Protein AF-A0A7C2AEP4-F1 (afdb_monomer_lite)

pLDDT: mean 84.14, std 9.66, 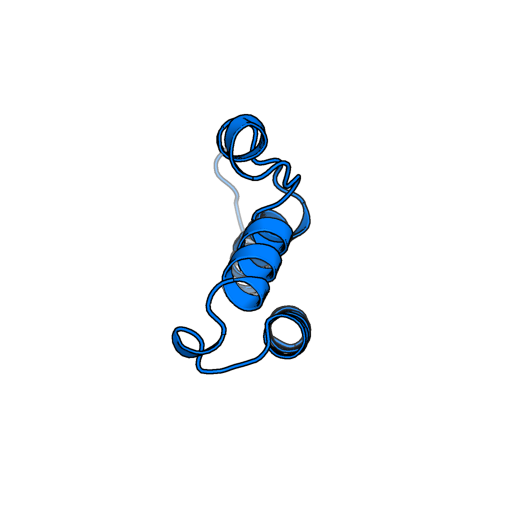range [49.06, 96.44]

Sequence (70 aa):
MKETYKNKVEMILALNDSPIHYMLFRRLEGVKKELNVKTPFNALRKWYELKPEFFNQNPSDFKNKLFTLE

Secondary structure (DSSP, 8-state):
-----SSHHHHHHHHHHHHHHHHHH---TTTHHHH--SSHHHHHHHHHHH-GGG-SS-HHHHHHHHHT--

Radius of gyration: 14.91 Å; chains: 1; bounding box: 35×26×35 Å

Structure (mmCIF, N/CA/C/O backbone):
data_AF-A0A7C2AEP4-F1
#
_entry.id   AF-A0A7C2AEP4-F1
#
loop_
_atom_site.group_PDB
_atom_site.id
_atom_site.type_symbol
_atom_site.label_atom_id
_atom_site.label_alt_id
_atom_site.label_comp_id
_atom_site.label_asym_id
_atom_site.label_entity_id
_atom_site.label_seq_id
_atom_site.pdbx_PDB_ins_code
_atom_site.Cartn_x
_atom_site.Cartn_y
_atom_site.Cartn_z
_atom_site.occupancy
_atom_site.B_iso_or_equiv
_atom_site.auth_seq_id
_atom_site.auth_comp_id
_atom_site.auth_asym_id
_atom_site.auth_atom_id
_atom_site.pdbx_PDB_model_num
ATOM 1 N N . MET A 1 1 ? 13.840 17.526 -13.505 1.00 53.28 1 MET A N 1
ATOM 2 C CA . MET A 1 1 ? 14.678 16.623 -14.324 1.00 53.28 1 MET A CA 1
ATOM 3 C C . MET A 1 1 ? 13.764 15.861 -15.265 1.00 53.28 1 MET A C 1
ATOM 5 O O . MET A 1 1 ? 12.732 15.399 -14.800 1.00 53.28 1 MET A O 1
ATOM 9 N N . LYS A 1 2 ? 14.091 15.769 -16.560 1.00 71.12 2 LYS A N 1
ATOM 10 C CA . LYS A 1 2 ? 13.493 14.744 -17.428 1.00 71.12 2 LYS A CA 1
ATOM 11 C C . LYS A 1 2 ? 14.283 13.464 -17.187 1.00 71.12 2 LYS A C 1
ATOM 13 O O . LYS A 1 2 ? 15.496 13.482 -17.372 1.00 71.12 2 LYS A O 1
ATOM 18 N N . GLU A 1 3 ? 13.618 12.411 -16.735 1.00 77.81 3 GLU A N 1
ATOM 19 C CA . GLU A 1 3 ? 14.241 11.091 -16.677 1.00 77.81 3 GLU A CA 1
ATOM 20 C C . GLU A 1 3 ? 14.459 10.583 -18.104 1.00 77.81 3 GLU A C 1
ATOM 22 O O . GLU A 1 3 ? 13.607 10.754 -18.980 1.00 77.81 3 GLU A O 1
ATOM 27 N N . THR A 1 4 ? 15.634 10.014 -18.353 1.00 87.69 4 THR A N 1
ATOM 28 C CA . THR A 1 4 ? 15.994 9.403 -19.632 1.00 87.69 4 THR A CA 1
ATOM 29 C C . THR A 1 4 ? 16.237 7.924 -19.404 1.00 87.69 4 THR A C 1
ATOM 31 O O . THR A 1 4 ? 17.080 7.568 -18.584 1.00 87.69 4 THR A O 1
ATOM 34 N N . TYR A 1 5 ? 15.536 7.081 -20.154 1.00 89.56 5 TYR A N 1
ATOM 35 C CA . TYR A 1 5 ? 15.656 5.628 -20.076 1.00 89.56 5 TYR A CA 1
ATOM 36 C C . TYR A 1 5 ? 16.390 5.100 -21.311 1.00 89.56 5 TYR A C 1
ATOM 38 O O . TYR A 1 5 ? 16.212 5.618 -22.417 1.00 89.56 5 TYR A O 1
ATOM 46 N N . LYS A 1 6 ? 17.200 4.057 -21.138 1.00 89.38 6 LYS A N 1
ATOM 47 C CA . LYS A 1 6 ? 17.971 3.411 -22.210 1.00 89.38 6 LYS A CA 1
ATOM 48 C C . LYS A 1 6 ? 17.082 2.572 -23.120 1.00 89.38 6 LYS A C 1
ATOM 50 O O . LYS A 1 6 ? 17.392 2.409 -24.296 1.00 89.38 6 LYS A O 1
ATOM 55 N N . ASN A 1 7 ? 15.997 2.008 -22.589 1.00 92.00 7 ASN A N 1
ATOM 56 C CA . ASN A 1 7 ? 15.046 1.198 -23.345 1.00 92.00 7 ASN A CA 1
ATOM 57 C C . ASN A 1 7 ? 13.658 1.174 -22.677 1.00 92.00 7 ASN A C 1
ATOM 59 O O . ASN A 1 7 ? 13.464 1.675 -21.569 1.00 92.00 7 ASN A O 1
ATOM 63 N N . LYS A 1 8 ? 12.680 0.571 -23.367 1.00 87.38 8 LYS A N 1
ATOM 64 C CA . LYS A 1 8 ? 11.298 0.450 -22.876 1.00 87.38 8 LYS A CA 1
ATOM 65 C C . LYS A 1 8 ? 11.187 -0.372 -21.588 1.00 87.38 8 LYS A C 1
ATOM 67 O O . LYS A 1 8 ? 10.327 -0.064 -20.776 1.00 87.38 8 LYS A O 1
ATOM 72 N N . VAL A 1 9 ? 12.034 -1.384 -21.403 1.00 87.69 9 VAL A N 1
ATOM 73 C CA . VAL A 1 9 ? 12.005 -2.253 -20.214 1.00 87.69 9 VAL A CA 1
ATOM 74 C C . VAL A 1 9 ? 12.398 -1.459 -18.968 1.00 87.69 9 VAL A C 1
ATOM 76 O O . VAL A 1 9 ? 11.678 -1.487 -17.981 1.00 87.69 9 VAL A O 1
ATOM 79 N N . GLU A 1 10 ? 13.473 -0.671 -19.034 1.00 85.81 10 GLU A N 1
ATOM 80 C CA . GLU A 1 10 ? 13.906 0.206 -17.935 1.00 85.81 10 GLU A CA 1
ATOM 81 C C . GLU A 1 10 ? 12.840 1.252 -17.581 1.00 85.81 10 GLU A C 1
ATOM 83 O O . GLU A 1 10 ? 12.572 1.490 -16.406 1.00 85.81 10 GLU A O 1
ATOM 88 N N . MET A 1 11 ? 12.180 1.825 -18.592 1.00 86.38 11 MET A N 1
ATOM 89 C CA . MET A 1 11 ? 11.067 2.751 -18.376 1.00 86.38 11 MET A CA 1
ATOM 90 C C . MET A 1 11 ? 9.887 2.072 -17.667 1.00 86.38 11 MET A C 1
ATOM 92 O O . MET A 1 11 ? 9.317 2.655 -16.750 1.00 86.38 11 MET A O 1
ATOM 96 N N . ILE A 1 12 ? 9.515 0.854 -18.076 1.00 81.62 12 ILE A N 1
ATOM 97 C CA . ILE A 1 12 ? 8.421 0.094 -17.451 1.00 81.62 12 ILE A CA 1
ATOM 98 C C . ILE A 1 12 ? 8.764 -0.248 -15.998 1.00 81.62 12 ILE A C 1
ATOM 100 O O . ILE A 1 12 ? 7.925 -0.057 -15.124 1.00 81.62 12 ILE A O 1
ATOM 104 N N . LEU A 1 13 ? 9.999 -0.669 -15.717 1.00 81.19 13 LEU A N 1
ATOM 105 C CA . LEU A 1 13 ? 10.447 -0.961 -14.353 1.00 81.19 13 LEU A CA 1
ATOM 106 C C . LEU A 1 13 ? 10.396 0.285 -13.457 1.00 81.19 13 LEU A C 1
ATOM 108 O O . LEU A 1 13 ? 9.848 0.223 -12.359 1.00 81.19 13 LEU A O 1
ATOM 112 N N . ALA A 1 14 ? 10.888 1.430 -13.937 1.00 82.81 14 ALA A N 1
ATOM 113 C CA . ALA A 1 14 ? 10.814 2.694 -13.200 1.00 82.81 14 ALA A CA 1
ATOM 114 C C . ALA A 1 14 ? 9.361 3.162 -12.984 1.00 82.81 14 ALA A C 1
ATOM 116 O O . ALA A 1 14 ? 9.001 3.653 -11.911 1.00 82.81 14 ALA A O 1
ATOM 117 N N . LEU A 1 15 ? 8.502 2.975 -13.993 1.00 80.56 15 LEU A N 1
ATOM 118 C CA . LEU A 1 15 ? 7.074 3.267 -13.895 1.00 80.56 15 LEU A CA 1
ATOM 119 C C . LEU A 1 15 ? 6.365 2.359 -12.891 1.00 80.56 15 LEU A C 1
ATOM 121 O O . LEU A 1 15 ? 5.506 2.860 -12.177 1.00 80.56 15 LEU A O 1
ATOM 125 N N . ASN A 1 16 ? 6.710 1.074 -12.814 1.00 78.06 16 ASN A N 1
ATOM 126 C CA . ASN A 1 16 ? 6.132 0.136 -11.848 1.00 78.06 16 ASN A CA 1
ATOM 127 C C . ASN A 1 16 ? 6.605 0.428 -10.416 1.00 78.06 16 ASN A C 1
ATOM 129 O O . ASN A 1 16 ? 5.821 0.314 -9.472 1.00 78.06 16 ASN A O 1
ATOM 133 N N . ASP A 1 17 ? 7.852 0.873 -10.251 1.00 79.94 17 ASP A N 1
ATOM 134 C CA . ASP A 1 17 ? 8.404 1.225 -8.941 1.00 79.94 17 ASP A CA 1
ATOM 135 C C . ASP A 1 17 ? 7.743 2.487 -8.357 1.00 79.94 17 ASP A C 1
ATOM 137 O O . ASP A 1 17 ? 7.517 2.585 -7.153 1.00 79.94 17 ASP A O 1
ATOM 141 N N . SER A 1 18 ? 7.326 3.435 -9.202 1.00 80.06 18 SER A N 1
ATOM 142 C CA . SER A 1 18 ? 6.736 4.706 -8.757 1.00 80.06 18 SER A CA 1
ATOM 143 C C . SER A 1 18 ? 5.435 4.551 -7.926 1.00 80.06 18 SER A C 1
ATOM 145 O O . SER A 1 18 ? 5.379 5.077 -6.806 1.00 80.06 18 SER A O 1
ATOM 147 N N . PRO A 1 19 ? 4.399 3.801 -8.363 1.00 81.94 19 PRO A N 1
ATOM 148 C CA . PRO A 1 19 ? 3.205 3.519 -7.566 1.00 81.94 19 PRO A CA 1
ATOM 149 C C . PRO A 1 19 ? 3.494 2.718 -6.295 1.00 81.94 19 PRO A C 1
ATOM 151 O O . PRO A 1 19 ? 2.920 3.018 -5.244 1.00 81.94 19 PRO A O 1
ATOM 154 N N . ILE A 1 20 ? 4.386 1.722 -6.369 1.00 85.44 20 ILE A N 1
ATOM 155 C CA . ILE A 1 20 ? 4.786 0.907 -5.212 1.00 85.44 20 ILE A CA 1
ATOM 156 C C . ILE A 1 20 ? 5.451 1.812 -4.173 1.00 85.44 20 ILE A C 1
ATOM 158 O O . ILE A 1 20 ? 5.052 1.838 -3.002 1.00 85.44 20 ILE A O 1
ATOM 162 N N . HIS A 1 21 ? 6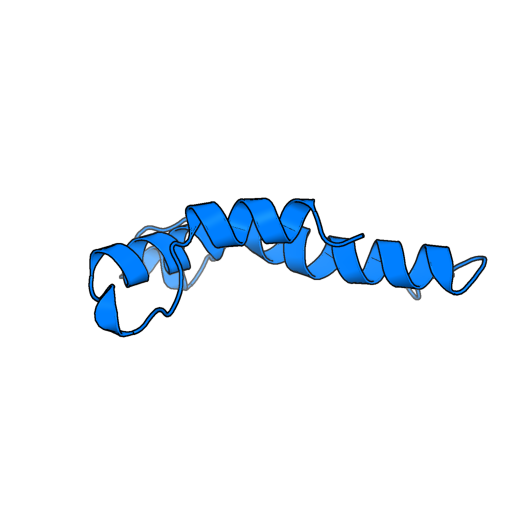.402 2.631 -4.616 1.00 85.12 21 HIS A N 1
ATOM 163 C CA . HIS A 1 21 ? 7.113 3.570 -3.772 1.00 85.12 21 HIS A CA 1
ATOM 164 C C . HIS A 1 21 ? 6.164 4.603 -3.151 1.00 85.12 21 HIS A C 1
ATOM 166 O O . HIS A 1 21 ? 6.237 4.892 -1.951 1.00 85.12 21 HIS A O 1
ATOM 172 N N . TYR A 1 22 ? 5.213 5.122 -3.932 1.00 87.50 22 TYR A N 1
ATOM 173 C CA . TYR A 1 22 ? 4.182 6.022 -3.426 1.00 87.50 22 TYR A CA 1
ATOM 174 C C . TYR A 1 22 ? 3.349 5.357 -2.323 1.00 87.50 22 TYR A C 1
ATOM 176 O O . TYR A 1 22 ? 3.239 5.898 -1.222 1.00 87.50 22 TYR A O 1
ATOM 184 N N . MET A 1 23 ? 2.804 4.167 -2.581 1.00 88.75 23 MET A N 1
ATOM 185 C CA . MET A 1 23 ? 1.926 3.470 -1.640 1.00 88.75 23 MET A CA 1
ATOM 186 C C . MET A 1 23 ? 2.618 3.147 -0.312 1.00 88.75 23 MET A C 1
ATOM 188 O O . MET A 1 23 ? 1.995 3.243 0.753 1.00 88.75 23 MET A O 1
ATOM 192 N N . LEU A 1 24 ? 3.899 2.778 -0.367 1.00 86.75 24 LEU A N 1
ATOM 193 C CA . LEU A 1 24 ? 4.636 2.261 0.782 1.00 86.75 24 LEU A CA 1
ATOM 194 C C . LEU A 1 24 ? 5.424 3.325 1.547 1.00 86.75 24 LEU A C 1
ATOM 196 O O . LEU A 1 24 ? 5.509 3.229 2.772 1.00 86.75 24 LEU A O 1
ATOM 200 N N . PHE A 1 25 ? 5.972 4.332 0.864 1.00 84.44 25 PHE A N 1
ATOM 201 C CA . PHE A 1 25 ? 6.935 5.260 1.466 1.00 84.44 25 PHE A CA 1
ATOM 202 C C . PHE A 1 25 ? 6.492 6.720 1.440 1.00 84.44 25 PHE A C 1
ATOM 204 O O . PHE A 1 25 ? 6.948 7.499 2.288 1.00 84.44 25 PHE A O 1
ATOM 211 N N . ARG A 1 26 ? 5.584 7.125 0.536 1.00 85.69 26 ARG A N 1
ATOM 212 C CA . ARG A 1 26 ? 5.103 8.513 0.527 1.00 85.69 26 ARG A CA 1
ATOM 213 C C . ARG A 1 26 ? 4.393 8.811 1.841 1.00 85.69 26 ARG A C 1
ATOM 215 O O . ARG A 1 26 ? 3.453 8.125 2.232 1.00 85.69 26 ARG A O 1
ATOM 222 N N . ARG A 1 27 ? 4.813 9.881 2.518 1.00 82.81 27 ARG A N 1
ATOM 223 C CA . ARG A 1 27 ? 4.097 10.373 3.695 1.00 82.81 27 ARG A CA 1
ATOM 224 C C . ARG A 1 27 ? 2.856 11.153 3.278 1.00 82.81 27 ARG A C 1
ATOM 226 O O . ARG A 1 27 ? 2.942 12.059 2.450 1.00 82.81 27 ARG A O 1
ATOM 233 N N . LEU A 1 28 ? 1.718 10.815 3.880 1.00 81.00 28 LEU A N 1
ATOM 234 C CA . LEU A 1 28 ? 0.478 11.578 3.739 1.00 81.00 28 LEU A CA 1
ATOM 235 C C . LEU A 1 28 ? 0.356 12.566 4.898 1.00 81.00 28 LEU A C 1
ATOM 237 O O . LEU A 1 28 ? -0.043 12.207 6.003 1.00 81.00 28 LEU A O 1
ATOM 241 N N . GLU A 1 29 ? 0.721 13.821 4.652 1.00 74.88 29 GLU A N 1
ATOM 242 C CA . GLU A 1 29 ? 0.679 14.856 5.691 1.00 74.88 29 GLU A CA 1
ATOM 243 C C . GLU A 1 29 ? -0.743 15.357 5.975 1.00 74.88 29 GLU A C 1
ATOM 245 O O . GLU A 1 29 ? -1.068 15.621 7.130 1.00 74.88 29 GLU A O 1
ATOM 250 N N . GLY A 1 30 ? -1.618 15.405 4.962 1.00 72.44 30 GLY A N 1
ATOM 251 C CA . GLY A 1 30 ? -3.020 15.816 5.130 1.00 72.44 30 GLY A CA 1
ATOM 252 C C . GLY A 1 30 ? -3.857 14.792 5.904 1.00 72.44 30 GLY A C 1
ATOM 253 O O . GLY A 1 30 ? -4.491 15.121 6.901 1.00 72.44 30 GLY A O 1
ATOM 254 N N . VAL A 1 31 ? -3.770 13.517 5.514 1.00 65.12 31 VAL A N 1
ATOM 255 C CA . VAL A 1 31 ? -4.579 12.415 6.079 1.00 65.12 31 VAL A CA 1
ATOM 256 C C . VAL A 1 31 ? -4.130 12.017 7.495 1.00 65.12 31 VAL A C 1
ATOM 258 O O . VAL A 1 31 ? -4.854 11.354 8.240 1.00 65.12 31 VAL A O 1
ATOM 261 N N . LYS A 1 32 ? -2.943 12.468 7.921 1.00 65.44 32 LYS A N 1
ATOM 262 C CA . LYS A 1 32 ? -2.444 12.288 9.290 1.00 65.44 32 LYS A CA 1
ATOM 263 C C . LYS A 1 32 ? -3.366 12.915 10.335 1.00 65.44 32 LYS A C 1
ATOM 265 O O . LYS A 1 32 ? -3.511 12.343 11.409 1.00 65.44 32 LYS A O 1
ATOM 270 N N . LYS A 1 33 ? -3.967 14.069 10.028 1.00 68.75 33 LYS A N 1
ATOM 271 C CA . LYS A 1 33 ? -4.832 14.793 10.972 1.00 68.75 33 LYS A CA 1
ATOM 272 C C . LYS A 1 33 ? -6.163 14.079 11.211 1.00 68.75 33 LYS A C 1
ATOM 274 O O . LYS A 1 33 ? -6.697 14.173 12.306 1.00 68.75 33 LYS A O 1
ATOM 279 N N . GLU A 1 34 ? -6.650 13.340 10.218 1.00 75.69 34 GLU A N 1
ATOM 280 C CA . GLU A 1 34 ? -7.959 12.680 10.267 1.00 75.69 34 GLU A CA 1
ATOM 281 C C . GLU A 1 34 ? -7.860 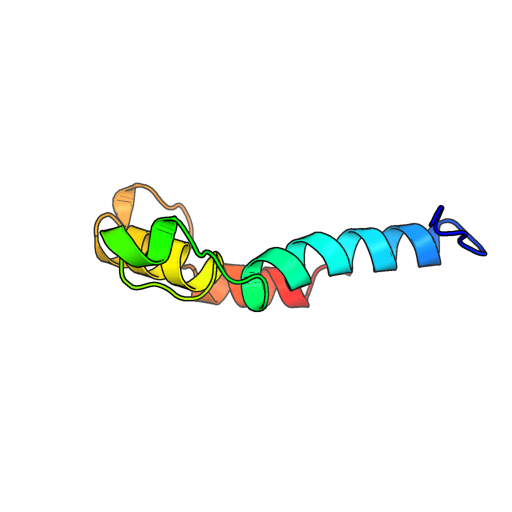11.210 10.694 1.00 75.69 34 GLU A C 1
ATOM 283 O O . GLU A 1 34 ? -8.603 10.759 11.559 1.00 75.69 34 GLU A O 1
ATOM 288 N N . LEU A 1 35 ? -6.918 10.449 10.124 1.00 74.75 35 LEU A N 1
ATOM 289 C CA . LEU A 1 35 ? -6.828 8.996 10.329 1.00 74.75 35 LEU A CA 1
ATOM 290 C C . LEU A 1 35 ? -5.577 8.559 11.108 1.00 74.75 35 LEU A C 1
ATOM 292 O O . LEU A 1 35 ? -5.443 7.374 11.434 1.00 74.75 35 LEU A O 1
ATOM 296 N N . ASN A 1 36 ? -4.661 9.483 11.427 1.00 81.88 36 ASN A N 1
ATOM 297 C CA . ASN A 1 36 ? -3.367 9.206 12.068 1.00 81.88 36 ASN A CA 1
ATOM 298 C C . ASN A 1 36 ? -2.566 8.095 11.356 1.00 81.88 36 ASN A C 1
ATOM 300 O O . ASN A 1 36 ? -1.974 7.210 11.975 1.00 81.88 36 ASN A O 1
ATOM 304 N N . VAL A 1 37 ? -2.578 8.117 10.022 1.00 85.38 37 VAL A N 1
ATOM 305 C CA . VAL A 1 37 ? -1.864 7.160 9.166 1.00 85.38 37 VAL A CA 1
ATOM 306 C C . VAL A 1 37 ? -0.673 7.828 8.498 1.00 85.38 37 VAL A C 1
ATOM 308 O O . VAL A 1 37 ? -0.730 8.986 8.098 1.00 85.38 37 VAL A O 1
ATOM 311 N N . LYS A 1 38 ? 0.441 7.098 8.397 1.00 85.31 38 LYS A N 1
ATOM 312 C CA . LYS A 1 38 ? 1.700 7.641 7.860 1.00 85.31 38 LYS A CA 1
ATOM 313 C C . LYS A 1 38 ? 1.811 7.539 6.338 1.00 85.31 38 LYS A C 1
ATOM 315 O O . LYS A 1 38 ? 2.451 8.402 5.753 1.00 85.31 38 LYS A O 1
ATOM 320 N N . THR A 1 39 ? 1.225 6.516 5.719 1.00 90.25 39 THR A N 1
ATOM 321 C CA . THR A 1 39 ? 1.408 6.172 4.297 1.00 90.25 39 THR A CA 1
ATOM 322 C C . THR A 1 39 ? 0.063 5.838 3.644 1.00 90.25 39 THR A C 1
ATOM 324 O O . THR A 1 39 ? -0.870 5.473 4.371 1.00 90.25 39 THR A O 1
ATOM 327 N N . PRO A 1 40 ? -0.061 5.921 2.305 1.00 90.50 40 PRO A N 1
ATOM 328 C CA . PRO A 1 40 ? -1.277 5.517 1.603 1.00 90.50 40 PRO A CA 1
ATOM 329 C C . PRO A 1 40 ? -1.684 4.075 1.905 1.00 90.50 40 PRO A C 1
ATOM 331 O O . PRO A 1 40 ? -2.853 3.810 2.170 1.00 90.50 40 PRO A O 1
ATOM 334 N N . PHE A 1 41 ? -0.723 3.150 1.983 1.00 91.69 41 PHE A N 1
ATOM 335 C CA . PHE A 1 41 ? -1.014 1.765 2.352 1.00 91.69 41 PHE A CA 1
ATOM 336 C C . PHE A 1 41 ? -1.611 1.634 3.766 1.00 91.69 41 PHE A C 1
ATOM 338 O O . PHE A 1 41 ? -2.529 0.846 3.989 1.00 91.69 41 PHE A O 1
ATOM 345 N N . ASN A 1 42 ? -1.145 2.434 4.729 1.00 90.31 42 ASN A N 1
ATOM 346 C CA . ASN A 1 42 ? -1.723 2.440 6.075 1.00 90.31 42 ASN A CA 1
ATOM 347 C C . ASN A 1 42 ? -3.148 3.017 6.087 1.00 90.31 42 ASN A C 1
ATOM 349 O O . ASN A 1 42 ? -3.978 2.557 6.869 1.00 90.31 42 ASN A O 1
ATOM 353 N N . ALA A 1 43 ? -3.440 3.995 5.223 1.00 90.75 43 ALA A N 1
ATOM 354 C CA . ALA A 1 43 ? -4.797 4.505 5.035 1.00 90.75 43 ALA A CA 1
ATOM 355 C C . ALA A 1 43 ? -5.725 3.417 4.471 1.00 90.75 43 ALA A C 1
ATOM 357 O O . ALA A 1 43 ? -6.786 3.176 5.042 1.00 90.75 43 ALA A O 1
ATOM 358 N N . LEU A 1 44 ? -5.277 2.703 3.429 1.00 91.31 44 LEU A N 1
ATOM 359 C CA . LEU A 1 44 ? -5.995 1.571 2.831 1.00 91.31 44 LEU A CA 1
ATOM 360 C C . LEU A 1 44 ? -6.326 0.503 3.881 1.00 91.31 44 LEU A C 1
ATOM 362 O O . LEU A 1 44 ? -7.466 0.058 3.980 1.00 91.31 44 LEU A O 1
ATOM 366 N N . ARG A 1 45 ? -5.341 0.132 4.707 1.00 92.75 45 ARG A N 1
ATOM 367 C CA . ARG A 1 45 ? -5.540 -0.809 5.814 1.00 92.75 45 ARG A CA 1
ATOM 368 C C . ARG A 1 45 ? -6.615 -0.349 6.794 1.00 92.75 45 ARG A C 1
ATOM 370 O O . ARG A 1 45 ? -7.494 -1.134 7.122 1.00 92.75 45 ARG A O 1
ATOM 377 N N . LYS A 1 46 ? -6.564 0.909 7.238 1.00 91.12 46 LYS A N 1
ATOM 378 C CA . LYS A 1 46 ? -7.579 1.447 8.154 1.00 91.12 46 LYS A CA 1
ATOM 379 C C . LYS A 1 46 ? -8.969 1.473 7.532 1.00 91.12 46 LYS A C 1
ATOM 381 O O . LYS A 1 46 ? -9.942 1.184 8.213 1.00 91.12 46 LYS A O 1
ATOM 386 N N . TRP A 1 47 ? -9.077 1.809 6.250 1.00 91.50 47 TRP A N 1
ATOM 387 C CA . TRP A 1 47 ? -10.364 1.777 5.556 1.00 91.50 47 TRP A CA 1
ATOM 388 C C . TRP A 1 47 ? -10.917 0.360 5.445 1.00 91.50 47 TRP A C 1
ATOM 390 O O . TRP A 1 47 ? -12.105 0.162 5.672 1.00 91.50 47 TRP A O 1
ATOM 400 N N . TYR A 1 48 ? -10.058 -0.622 5.179 1.00 94.56 48 TYR A N 1
ATOM 401 C CA . TYR A 1 48 ? -10.447 -2.027 5.188 1.00 94.56 48 TYR A CA 1
ATOM 402 C C . TYR A 1 48 ? -10.897 -2.500 6.577 1.00 94.56 48 TYR A C 1
ATOM 404 O O . TYR A 1 48 ? -11.870 -3.233 6.679 1.00 94.56 48 TYR A O 1
ATOM 412 N N . GLU A 1 49 ? -10.233 -2.061 7.651 1.00 93.00 49 GLU A N 1
ATOM 413 C CA . GLU A 1 49 ? -10.650 -2.354 9.033 1.00 93.00 49 GLU A CA 1
ATOM 414 C C . GLU A 1 49 ? -12.034 -1.753 9.359 1.00 93.00 49 GLU A C 1
ATOM 416 O O . GLU A 1 49 ? -12.807 -2.359 10.096 1.00 93.00 49 GLU A O 1
ATOM 421 N N . LEU A 1 50 ? -12.363 -0.581 8.802 1.00 92.88 50 LEU A N 1
ATOM 422 C CA . LEU A 1 50 ? -13.648 0.095 9.022 1.00 92.88 50 LEU A CA 1
ATOM 423 C C . LEU A 1 50 ? -14.790 -0.487 8.181 1.00 92.88 50 LEU A C 1
ATOM 425 O O . LEU A 1 50 ? -15.926 -0.559 8.651 1.00 92.88 50 LEU A O 1
ATOM 429 N N . LYS A 1 51 ? -14.502 -0.810 6.918 1.00 95.00 51 LYS A N 1
ATOM 430 C CA . LYS A 1 51 ? -15.486 -1.180 5.898 1.00 95.00 51 LYS A CA 1
ATOM 431 C C . LYS A 1 51 ? -14.927 -2.236 4.939 1.00 95.00 51 LYS A C 1
ATOM 433 O O . LYS A 1 51 ? -14.703 -1.932 3.763 1.00 95.00 51 LYS A O 1
ATOM 438 N N . PRO A 1 52 ? -14.670 -3.468 5.413 1.00 94.94 52 PRO A N 1
ATOM 439 C CA . PRO A 1 52 ? -14.089 -4.523 4.583 1.00 94.94 52 PRO A CA 1
ATOM 440 C C . PRO A 1 52 ? -14.977 -4.884 3.385 1.00 94.94 52 PRO A C 1
ATOM 442 O O . PRO A 1 52 ? -14.459 -5.282 2.346 1.00 94.94 52 PRO A O 1
ATOM 445 N N . GLU A 1 53 ? -16.293 -4.681 3.486 1.00 96.44 53 GLU A N 1
ATOM 446 C CA . GLU A 1 53 ? -17.265 -4.963 2.428 1.00 96.44 53 GLU A CA 1
ATOM 447 C C . GLU A 1 53 ? -17.063 -4.138 1.146 1.00 96.44 53 GLU A C 1
ATOM 449 O O . GLU A 1 53 ? -17.537 -4.533 0.083 1.00 96.44 53 GLU A O 1
ATOM 454 N N . PHE A 1 54 ? -16.347 -3.010 1.216 1.00 94.75 54 PHE A N 1
ATOM 455 C CA . PHE A 1 54 ? -16.018 -2.201 0.037 1.00 94.75 54 PHE A CA 1
ATOM 456 C C . PHE A 1 54 ? -14.825 -2.737 -0.758 1.00 94.75 54 PHE A C 1
ATOM 458 O O . PHE A 1 54 ? -14.500 -2.197 -1.817 1.00 94.75 54 PHE A O 1
ATOM 465 N N . PHE A 1 55 ? -14.154 -3.773 -0.259 1.00 94.62 55 PHE A N 1
ATOM 466 C CA . PHE A 1 55 ? -12.922 -4.278 -0.838 1.00 94.62 55 PHE A CA 1
ATOM 467 C C . PHE A 1 55 ? -13.084 -5.721 -1.297 1.00 94.62 55 PHE A C 1
ATOM 469 O O . PHE A 1 55 ? -13.484 -6.604 -0.548 1.00 94.62 55 PHE A O 1
ATOM 476 N N . ASN A 1 56 ? -12.656 -5.975 -2.531 1.00 93.50 56 ASN A N 1
ATOM 477 C CA . ASN A 1 56 ? -12.703 -7.311 -3.127 1.00 93.50 56 ASN A CA 1
ATOM 478 C C . ASN A 1 56 ? -11.504 -8.190 -2.726 1.00 93.50 56 ASN A C 1
ATOM 480 O O . ASN A 1 56 ? -11.423 -9.345 -3.134 1.00 93.50 56 ASN A O 1
ATOM 484 N N . GLN A 1 57 ? -10.527 -7.639 -1.998 1.00 92.69 57 GLN A N 1
ATOM 485 C CA . GLN A 1 57 ? -9.334 -8.361 -1.553 1.00 92.69 57 GLN A CA 1
ATOM 486 C C . GLN A 1 57 ? -8.746 -7.745 -0.282 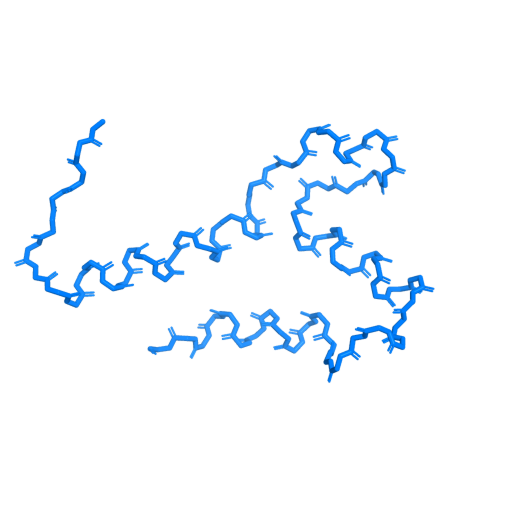1.00 92.69 57 GLN A C 1
ATOM 488 O O . GLN A 1 57 ? -8.888 -6.544 -0.035 1.00 92.69 57 GLN A O 1
ATOM 493 N N . ASN A 1 58 ? -8.021 -8.559 0.487 1.00 93.19 58 ASN A N 1
ATOM 494 C CA . ASN A 1 58 ? -7.305 -8.103 1.670 1.00 93.19 58 ASN A CA 1
ATOM 495 C C . ASN A 1 58 ? -6.138 -7.171 1.270 1.00 93.19 58 ASN A C 1
ATOM 497 O O . ASN A 1 58 ? -5.387 -7.488 0.340 1.00 93.19 58 ASN A O 1
ATOM 501 N N . PRO A 1 59 ? -5.913 -6.053 1.984 1.00 93.00 59 PRO A N 1
ATOM 502 C CA . PRO A 1 59 ? -4.772 -5.169 1.751 1.00 93.00 59 PRO A CA 1
ATOM 503 C C . PRO A 1 59 ? -3.407 -5.871 1.798 1.00 93.00 59 PRO A C 1
ATOM 505 O O . PRO A 1 59 ? -2.494 -5.472 1.079 1.00 93.00 59 PRO A O 1
ATOM 508 N N . SER A 1 60 ? -3.248 -6.906 2.624 1.00 90.50 60 SER A N 1
ATOM 509 C CA . SER A 1 60 ? -2.009 -7.692 2.713 1.00 90.50 60 SER A CA 1
ATOM 510 C C . SER A 1 60 ? -1.759 -8.497 1.439 1.00 90.50 60 SER A C 1
ATOM 512 O O . SER A 1 60 ? -0.649 -8.472 0.910 1.00 90.50 60 SER A O 1
ATOM 514 N N . ASP A 1 61 ? -2.801 -9.126 0.892 1.00 91.31 61 ASP A N 1
ATOM 515 C CA . ASP A 1 61 ? -2.711 -9.866 -0.371 1.00 91.31 61 ASP A CA 1
ATOM 516 C C . ASP A 1 61 ? -2.422 -8.913 -1.533 1.00 91.31 61 ASP A C 1
ATOM 518 O O . ASP A 1 61 ? -1.579 -9.189 -2.385 1.00 91.31 61 ASP A O 1
ATOM 522 N N . PHE A 1 62 ? -3.060 -7.739 -1.527 1.00 89.81 62 PHE A N 1
ATOM 523 C CA . PHE A 1 62 ? -2.758 -6.670 -2.473 1.00 89.81 62 PHE A CA 1
ATOM 524 C C . PHE A 1 62 ? -1.299 -6.203 -2.376 1.00 89.81 62 PHE A C 1
ATOM 526 O O . PHE A 1 62 ? -0.649 -6.002 -3.399 1.00 89.81 62 PHE A O 1
ATOM 533 N N . LYS A 1 63 ? -0.750 -6.076 -1.162 1.00 88.06 63 LYS A N 1
ATOM 534 C CA . LYS A 1 63 ? 0.656 -5.706 -0.959 1.00 88.06 63 LYS A CA 1
ATOM 535 C C . LYS A 1 63 ? 1.610 -6.728 -1.576 1.00 88.06 63 LYS A C 1
ATOM 537 O O . LYS A 1 63 ? 2.588 -6.339 -2.200 1.00 88.06 63 LYS A O 1
ATOM 542 N N . ASN A 1 64 ? 1.317 -8.018 -1.430 1.00 86.50 64 ASN A N 1
ATOM 543 C CA . ASN A 1 64 ? 2.128 -9.079 -2.030 1.00 86.50 64 ASN A CA 1
ATOM 544 C C . ASN A 1 64 ? 2.040 -9.052 -3.563 1.00 86.50 64 ASN A C 1
ATOM 546 O O . ASN A 1 64 ? 3.058 -9.207 -4.236 1.00 86.50 64 ASN A O 1
ATOM 550 N N . LYS A 1 65 ? 0.854 -8.765 -4.118 1.00 84.88 65 LYS A N 1
ATOM 551 C CA . LYS A 1 65 ? 0.675 -8.540 -5.562 1.00 84.88 65 LYS A CA 1
ATOM 552 C C . LYS A 1 65 ? 1.475 -7.340 -6.068 1.00 84.88 65 LYS A C 1
ATOM 554 O O . LYS A 1 65 ? 2.065 -7.423 -7.133 1.00 84.88 65 LYS A O 1
ATOM 559 N N . LEU A 1 66 ? 1.554 -6.253 -5.295 1.00 79.31 66 LEU A N 1
ATOM 560 C CA . LEU A 1 66 ? 2.354 -5.080 -5.667 1.00 79.31 66 LEU A CA 1
ATOM 561 C C . LEU A 1 66 ? 3.840 -5.416 -5.853 1.00 79.31 66 LEU A C 1
ATOM 563 O O . LEU A 1 66 ? 4.455 -4.894 -6.771 1.00 79.31 66 LEU A O 1
ATOM 567 N N . PHE A 1 67 ? 4.413 -6.290 -5.022 1.00 73.25 67 PHE A N 1
ATOM 568 C CA . PHE A 1 67 ? 5.823 -6.690 -5.140 1.00 73.25 67 PHE A CA 1
ATOM 569 C C . PHE A 1 67 ? 6.091 -7.770 -6.195 1.00 73.25 67 PHE A C 1
ATOM 571 O O . PHE A 1 67 ? 7.249 -8.048 -6.485 1.00 73.25 67 PHE A O 1
ATOM 578 N N . THR A 1 68 ? 5.042 -8.395 -6.730 1.00 74.06 68 THR A N 1
ATOM 579 C CA . THR A 1 68 ? 5.126 -9.474 -7.730 1.00 74.06 68 THR A CA 1
ATOM 580 C C . THR A 1 68 ? 4.644 -9.028 -9.109 1.00 74.06 68 THR A C 1
ATOM 582 O O . THR A 1 68 ? 4.470 -9.862 -9.992 1.00 74.06 68 THR A O 1
ATOM 585 N N . LEU A 1 69 ? 4.428 -7.719 -9.301 1.00 62.84 69 LEU A N 1
ATOM 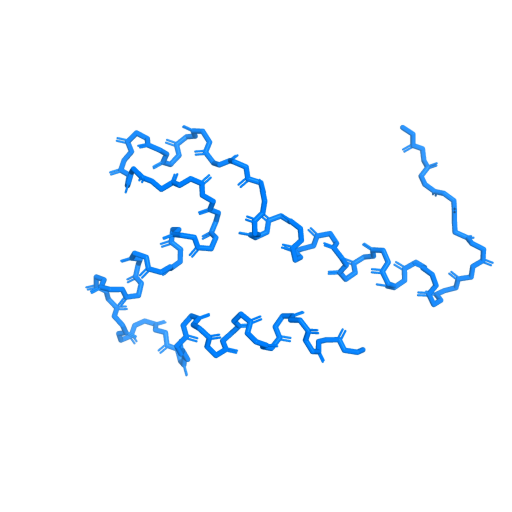586 C CA . LEU A 1 69 ? 4.250 -7.106 -10.616 1.00 62.84 69 LEU A CA 1
ATOM 587 C C . LEU A 1 69 ? 5.571 -7.221 -11.395 1.00 62.84 69 LEU A C 1
ATOM 589 O O . LEU A 1 69 ? 6.409 -6.322 -11.336 1.00 62.84 69 LEU A O 1
ATOM 593 N N . GLU A 1 70 ? 5.751 -8.361 -12.062 1.00 49.06 70 GLU A N 1
ATOM 594 C CA . GLU A 1 70 ? 6.729 -8.570 -13.140 1.00 49.06 70 GLU A CA 1
ATOM 595 C C . GLU A 1 70 ? 6.315 -7.831 -14.421 1.00 49.06 70 GLU A C 1
ATOM 597 O O . GLU A 1 70 ? 5.108 -7.842 -14.766 1.00 49.06 70 GLU A O 1
#

Foldseek 3D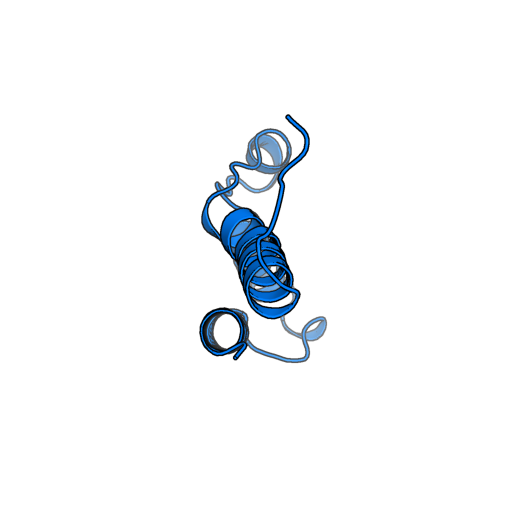i:
DDDDDPDPVRVVVVVLVVVLCQQPPNADPPCCVPPVAGGNLRVVQVVCVVCVVVDPDHSVVVNVVSVVPD